Protein AF-A0A5P3XBC7-F1 (afdb_monomer_lite)

Radius of gyration: 14.52 Å; chains: 1; bounding box: 38×26×36 Å

Foldseek 3Di:
DVVVVLVVLLVVLVVLLVQLLVQQLVCVVVVNPQDDDPPDPDDDPGSVVSNVVSLVSQPPDPVSSVVSVVVSVVSNVVSVVVSVVVD

Organism: Paraclostridium bifermentans (NCBI:txid1490)

Secondary structure (DSSP, 8-state):
-HHHHHHHHHHHHHHHHHHHHHHHHHHHHTT--TT--SS--S-S-SHHHHHHHHHHHH-SSHHHHHHHHHHHHHHHHHHHHHHHHH-

Sequence (87 aa):
MFTKLVGLRLVIGICFIGYGLLLSALEKYDGLPTFNIKIKTNGYINGFTFMVVGVLICSTSFKNFIISTIASIVLLLIETYLINKKL

Structure (mmCIF, N/CA/C/O backbone):
data_AF-A0A5P3XBC7-F1
#
_entry.id   AF-A0A5P3XBC7-F1
#
loop_
_atom_site.group_PDB
_atom_site.id
_atom_site.type_symbol
_atom_site.label_atom_id
_atom_site.label_alt_id
_atom_site.label_comp_id
_atom_site.label_asym_id
_atom_site.label_entity_id
_atom_site.label_seq_id
_atom_site.pdbx_PDB_ins_code
_atom_site.Cartn_x
_atom_site.Cartn_y
_atom_site.Cartn_z
_atom_site.occupancy
_atom_site.B_iso_or_equiv
_atom_site.auth_seq_id
_atom_site.auth_comp_id
_atom_site.auth_asym_id
_atom_site.auth_atom_id
_atom_site.pdbx_PDB_model_num
ATOM 1 N N . MET A 1 1 ? -23.196 -4.202 16.271 1.00 51.38 1 MET A N 1
ATOM 2 C CA . MET A 1 1 ? -23.297 -3.446 14.997 1.00 51.38 1 MET A CA 1
ATOM 3 C C . MET A 1 1 ? -21.950 -2.845 14.571 1.00 51.38 1 MET A C 1
ATOM 5 O O . MET A 1 1 ? -21.583 -3.002 13.416 1.00 51.38 1 MET A O 1
ATOM 9 N N . PHE A 1 2 ? -21.165 -2.273 15.497 1.00 59.94 2 PHE A N 1
ATOM 10 C CA . PHE A 1 2 ? -19.836 -1.684 15.235 1.00 59.94 2 PHE A CA 1
ATOM 11 C C . PHE A 1 2 ? -18.787 -2.620 14.600 1.00 59.94 2 PHE A C 1
ATOM 13 O O . PHE A 1 2 ? -18.059 -2.204 13.705 1.00 59.94 2 PHE A O 1
ATOM 20 N N . THR A 1 3 ? -18.724 -3.895 14.993 1.00 65.62 3 THR A N 1
ATOM 21 C CA . THR A 1 3 ? -17.724 -4.857 14.485 1.00 65.62 3 THR A CA 1
ATOM 22 C C . THR A 1 3 ? -17.861 -5.161 12.992 1.00 65.62 3 THR A C 1
ATOM 24 O O . THR A 1 3 ? -16.853 -5.320 12.310 1.00 65.62 3 THR A O 1
ATOM 27 N N . LYS A 1 4 ? -19.089 -5.178 12.454 1.00 70.75 4 LYS A N 1
ATOM 28 C CA . LYS A 1 4 ? -19.327 -5.405 11.017 1.00 70.75 4 LYS A CA 1
ATOM 29 C C . LYS A 1 4 ? -18.826 -4.234 10.163 1.00 70.75 4 LYS A C 1
ATOM 31 O O . LYS A 1 4 ? -18.254 -4.457 9.102 1.00 70.75 4 LYS A O 1
ATOM 36 N N . LEU A 1 5 ? -18.986 -3.002 10.652 1.00 78.56 5 LEU A N 1
ATOM 37 C CA . LEU A 1 5 ? -18.525 -1.793 9.964 1.00 78.56 5 LEU A CA 1
ATOM 38 C C . LEU A 1 5 ? -16.990 -1.705 9.941 1.00 78.56 5 LEU A C 1
ATOM 40 O O . LEU A 1 5 ? -16.404 -1.365 8.919 1.00 78.56 5 LEU A O 1
ATOM 44 N N . VAL A 1 6 ? -16.336 -2.070 11.051 1.00 78.75 6 VAL A N 1
ATOM 45 C CA . VAL A 1 6 ? -14.866 -2.131 11.149 1.00 78.75 6 VAL A CA 1
ATOM 46 C C . VAL A 1 6 ? -14.291 -3.190 10.205 1.00 78.75 6 VAL A C 1
ATOM 48 O O . VAL A 1 6 ? -13.315 -2.915 9.509 1.00 78.75 6 VAL A O 1
ATOM 51 N N . GLY A 1 7 ? -14.920 -4.368 10.133 1.00 80.44 7 GLY A N 1
ATOM 52 C CA . GLY A 1 7 ? -14.526 -5.427 9.201 1.00 80.44 7 GLY A CA 1
ATOM 53 C C . GLY A 1 7 ? -14.652 -5.000 7.738 1.00 80.44 7 GLY A C 1
ATOM 54 O O . GLY A 1 7 ? -13.701 -5.145 6.976 1.00 80.44 7 GLY A O 1
ATOM 55 N N . LEU A 1 8 ? -15.781 -4.393 7.356 1.00 86.38 8 LEU A N 1
ATOM 56 C CA . LEU A 1 8 ? -15.992 -3.888 5.995 1.00 86.38 8 LEU A CA 1
ATOM 57 C C . LEU A 1 8 ? -14.948 -2.830 5.610 1.00 86.38 8 LEU A C 1
ATOM 59 O O . LEU A 1 8 ? -14.405 -2.859 4.509 1.00 86.38 8 LEU A O 1
ATOM 63 N N . ARG A 1 9 ? -14.622 -1.924 6.537 1.00 84.44 9 ARG A N 1
ATOM 64 C CA . ARG A 1 9 ? -13.621 -0.876 6.322 1.00 84.44 9 ARG A CA 1
ATOM 65 C C . ARG A 1 9 ? -12.225 -1.449 6.081 1.00 84.44 9 ARG A C 1
ATOM 67 O O . ARG A 1 9 ? -11.528 -0.975 5.190 1.00 84.44 9 ARG A O 1
ATOM 74 N N . LEU A 1 10 ? -11.837 -2.478 6.837 1.00 84.88 10 LEU A N 1
ATOM 75 C CA . LEU A 1 10 ? -10.572 -3.190 6.631 1.00 84.88 10 LEU A CA 1
ATOM 76 C C . LEU A 1 10 ? -10.513 -3.853 5.255 1.00 84.88 10 LEU A C 1
ATOM 78 O O . LEU A 1 10 ? -9.513 -3.704 4.562 1.00 84.88 10 LEU A O 1
ATOM 82 N N . VAL A 1 11 ? -11.587 -4.531 4.839 1.00 88.19 11 VAL A N 1
ATOM 83 C CA . VAL A 1 11 ? -11.657 -5.161 3.511 1.00 88.19 11 VAL A CA 1
ATOM 84 C C . VAL A 1 11 ? -11.477 -4.116 2.410 1.00 88.19 11 VAL A C 1
ATOM 86 O O . VAL A 1 11 ? -10.632 -4.292 1.538 1.00 88.19 11 VAL A O 1
ATOM 89 N N . ILE A 1 12 ? -12.195 -2.992 2.491 1.00 89.56 12 ILE A N 1
ATOM 90 C CA . ILE A 1 12 ? -12.071 -1.897 1.519 1.00 89.56 12 ILE A CA 1
ATOM 91 C C . ILE A 1 12 ? -10.640 -1.343 1.507 1.00 89.56 12 ILE A C 1
ATOM 93 O O . ILE A 1 12 ? -10.053 -1.193 0.440 1.00 89.56 12 ILE A O 1
ATOM 97 N N . GLY A 1 13 ? -10.047 -1.077 2.674 1.00 87.81 13 GLY A N 1
ATOM 98 C CA . GLY A 1 13 ? -8.684 -0.550 2.757 1.00 87.81 13 GLY A CA 1
ATOM 99 C C . GLY A 1 13 ? -7.638 -1.495 2.155 1.00 87.81 13 GLY A C 1
ATOM 100 O O . GLY A 1 13 ? -6.766 -1.047 1.413 1.00 87.81 13 GLY A O 1
ATOM 101 N N . ILE A 1 14 ? -7.770 -2.806 2.383 1.00 87.94 14 ILE A N 1
ATOM 102 C CA . ILE A 1 14 ? -6.907 -3.825 1.766 1.00 87.94 14 ILE A CA 1
ATOM 103 C C . ILE A 1 14 ? -7.082 -3.844 0.242 1.00 87.94 14 ILE A C 1
ATOM 105 O O . ILE A 1 14 ? -6.084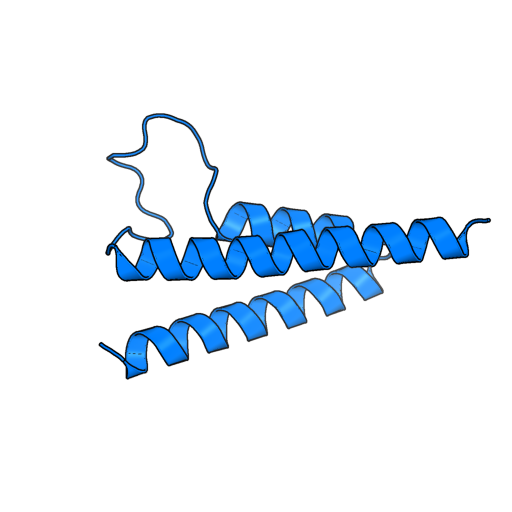 -3.913 -0.473 1.00 87.94 14 ILE A O 1
ATOM 109 N N . CYS A 1 15 ? -8.311 -3.728 -0.274 1.00 90.25 15 CYS A N 1
ATOM 110 C CA . CYS A 1 15 ? -8.551 -3.633 -1.717 1.00 90.25 15 CYS A CA 1
ATOM 111 C C . CYS A 1 15 ? -7.864 -2.406 -2.335 1.00 90.25 15 CYS A C 1
ATOM 113 O O . CYS A 1 15 ? -7.261 -2.524 -3.398 1.00 90.25 15 CYS A O 1
ATOM 115 N N . PHE A 1 16 ? -7.897 -1.253 -1.659 1.00 89.00 16 PHE A N 1
ATOM 116 C CA . PHE A 1 16 ? -7.195 -0.044 -2.103 1.00 89.00 16 PHE A CA 1
ATOM 117 C C . PHE A 1 16 ? -5.668 -0.217 -2.104 1.00 89.00 16 PHE A C 1
ATOM 119 O O . PHE A 1 16 ? -5.014 0.186 -3.064 1.00 89.00 16 PHE A O 1
ATOM 126 N N . ILE A 1 17 ? -5.102 -0.860 -1.074 1.00 88.75 17 ILE A N 1
ATOM 127 C CA . ILE A 1 17 ? -3.664 -1.179 -1.012 1.00 88.75 17 ILE A CA 1
ATOM 128 C C . ILE A 1 17 ? -3.274 -2.122 -2.157 1.00 88.75 17 ILE A C 1
ATOM 130 O O . ILE A 1 17 ? -2.317 -1.850 -2.877 1.00 88.75 17 ILE A O 1
ATOM 134 N N . GLY A 1 18 ? -4.032 -3.204 -2.359 1.00 86.94 18 GLY A N 1
ATOM 135 C CA . GLY A 1 18 ? -3.776 -4.173 -3.426 1.00 86.94 18 GLY A CA 1
ATOM 136 C C . GLY A 1 18 ? -3.884 -3.559 -4.823 1.00 86.94 18 GLY A C 1
ATOM 137 O O . GLY A 1 18 ? -3.014 -3.781 -5.662 1.00 86.94 18 GLY A O 1
ATOM 138 N N . TYR A 1 19 ? -4.911 -2.738 -5.058 1.00 86.69 19 TYR A N 1
ATOM 139 C CA . TYR A 1 19 ? -5.076 -2.009 -6.315 1.00 86.69 19 TYR A CA 1
ATOM 140 C C . TYR A 1 19 ? -3.934 -1.012 -6.553 1.00 86.69 19 TYR A C 1
ATOM 142 O O . TYR A 1 19 ? -3.404 -0.939 -7.659 1.00 86.69 19 TYR A O 1
ATOM 150 N N . GLY A 1 20 ? -3.504 -0.295 -5.509 1.00 86.31 20 GLY A N 1
ATOM 151 C CA . GLY A 1 20 ? -2.365 0.618 -5.575 1.00 86.31 20 GLY A CA 1
ATOM 152 C C . GLY A 1 20 ? -1.053 -0.077 -5.947 1.00 86.31 20 GLY A C 1
ATOM 153 O O . GLY A 1 20 ? -0.325 0.424 -6.800 1.00 86.31 20 GLY A O 1
ATOM 154 N N . LEU A 1 21 ? -0.783 -1.258 -5.381 1.00 84.94 21 LEU A N 1
ATOM 155 C CA . LEU A 1 21 ? 0.394 -2.074 -5.722 1.00 84.94 21 LEU A CA 1
ATOM 156 C C . LEU A 1 21 ? 0.356 -2.570 -7.173 1.00 84.94 21 LEU A C 1
ATOM 158 O O . LEU A 1 21 ? 1.346 -2.463 -7.889 1.00 84.94 21 LEU A O 1
ATOM 162 N N . LEU A 1 22 ? -0.792 -3.078 -7.633 1.00 83.75 22 LEU A N 1
ATOM 163 C CA . LEU A 1 22 ? -0.978 -3.514 -9.023 1.00 83.75 22 LEU A CA 1
ATOM 164 C C . LEU A 1 22 ? -0.753 -2.369 -10.012 1.00 83.75 22 LEU A C 1
ATOM 166 O O . LEU A 1 22 ? -0.032 -2.531 -10.995 1.00 83.75 22 LEU A O 1
ATOM 170 N N . LEU A 1 23 ? -1.342 -1.206 -9.731 1.00 83.81 23 LEU A N 1
ATOM 171 C CA . LEU A 1 23 ? -1.195 -0.026 -10.572 1.00 83.81 23 LEU A CA 1
ATOM 172 C C . LEU A 1 23 ? 0.247 0.505 -10.544 1.00 83.81 23 LEU A C 1
ATOM 174 O O . LEU A 1 23 ? 0.779 0.835 -11.595 1.00 83.81 23 LEU A O 1
ATOM 178 N N . SER A 1 24 ? 0.905 0.511 -9.379 1.00 81.25 24 SER A N 1
ATOM 179 C CA . SER A 1 24 ? 2.326 0.873 -9.238 1.00 81.25 24 SER A CA 1
ATOM 180 C C . SER A 1 24 ? 3.227 -0.054 -10.057 1.00 81.25 24 SER A C 1
ATOM 182 O O . SER A 1 24 ? 4.123 0.413 -10.761 1.00 81.25 24 SER A O 1
ATOM 184 N N . ALA A 1 25 ? 2.972 -1.363 -10.014 1.00 76.62 25 ALA A N 1
ATOM 185 C CA . ALA A 1 25 ? 3.739 -2.338 -10.776 1.00 76.62 25 ALA A CA 1
ATOM 186 C C . ALA A 1 25 ? 3.556 -2.159 -12.290 1.00 76.62 25 ALA A C 1
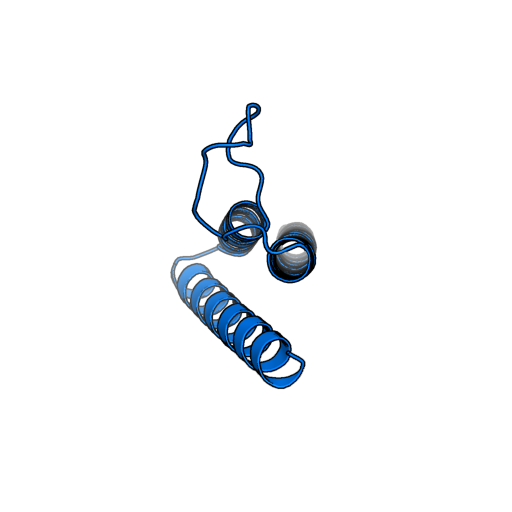ATOM 188 O O . ALA A 1 25 ? 4.534 -2.237 -13.031 1.00 76.62 25 ALA A O 1
ATOM 189 N N . LEU A 1 26 ? 2.328 -1.882 -12.740 1.00 77.44 26 LEU A N 1
ATOM 190 C CA . LEU A 1 26 ? 2.029 -1.593 -14.142 1.00 77.44 26 LEU A CA 1
ATOM 191 C C . LEU A 1 26 ? 2.701 -0.292 -14.603 1.00 77.44 26 LEU A C 1
ATOM 193 O O . LEU A 1 26 ? 3.353 -0.281 -15.640 1.00 77.44 26 LEU A O 1
ATOM 197 N N . GLU A 1 27 ? 2.627 0.774 -13.799 1.00 76.44 27 GLU A N 1
ATOM 198 C CA . GLU A 1 27 ? 3.307 2.042 -14.089 1.00 76.44 27 GLU A CA 1
ATOM 199 C C . GLU A 1 27 ? 4.823 1.837 -14.236 1.00 76.44 27 GLU A C 1
ATOM 201 O O . GLU A 1 27 ? 5.421 2.312 -15.199 1.00 76.44 27 GLU A O 1
ATOM 206 N N . LYS A 1 28 ? 5.446 1.070 -13.334 1.00 73.69 28 LYS A N 1
ATOM 207 C CA . LYS A 1 28 ? 6.877 0.739 -13.418 1.00 73.69 28 LYS A CA 1
ATOM 208 C C . LYS A 1 28 ? 7.214 -0.142 -14.625 1.00 73.69 28 LYS A C 1
ATOM 210 O O . LYS A 1 28 ? 8.275 0.049 -15.213 1.00 73.69 28 LYS A O 1
ATOM 215 N N . TYR A 1 29 ? 6.345 -1.088 -14.992 1.00 72.38 29 TYR A N 1
ATOM 216 C CA . TYR A 1 29 ? 6.529 -1.944 -16.170 1.00 72.38 29 TYR A CA 1
ATOM 217 C C . TYR A 1 29 ? 6.492 -1.140 -17.475 1.00 72.38 29 TYR A C 1
ATOM 219 O O . TYR A 1 29 ? 7.348 -1.331 -18.334 1.00 72.38 29 TYR A O 1
ATOM 227 N N . ASP A 1 30 ? 5.576 -0.175 -17.583 1.00 71.00 30 ASP A N 1
ATOM 228 C CA . ASP A 1 30 ? 5.471 0.738 -18.729 1.00 71.00 30 ASP A CA 1
ATOM 229 C C . ASP A 1 30 ? 6.582 1.813 -18.750 1.00 71.00 30 ASP A C 1
ATOM 231 O O . ASP A 1 30 ? 6.563 2.734 -19.568 1.00 71.00 30 ASP A O 1
ATOM 235 N N . GLY A 1 31 ? 7.560 1.728 -17.838 1.00 65.31 31 GLY A N 1
ATOM 236 C CA . GLY A 1 31 ? 8.659 2.685 -17.717 1.00 65.31 31 GLY A CA 1
ATOM 237 C C . GLY A 1 31 ? 8.214 4.068 -17.236 1.00 65.31 31 GLY A C 1
ATOM 238 O O . GLY A 1 31 ? 8.975 5.033 -17.352 1.00 65.31 31 GLY A O 1
ATOM 239 N N . LEU A 1 32 ? 6.995 4.192 -16.695 1.00 64.88 32 LEU A N 1
ATOM 240 C CA . LEU A 1 32 ? 6.509 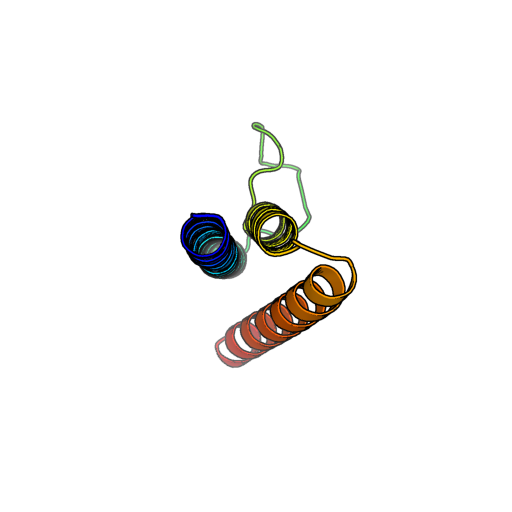5.440 -16.129 1.00 64.88 32 LEU A CA 1
ATOM 241 C C . LEU A 1 32 ? 7.207 5.669 -14.783 1.00 64.88 32 LEU A C 1
ATOM 243 O O . LEU A 1 32 ? 7.092 4.856 -13.863 1.00 64.88 32 LEU A O 1
ATOM 247 N N . PRO A 1 33 ? 7.930 6.786 -14.624 1.00 58.16 33 PRO A N 1
ATOM 248 C CA . PRO A 1 33 ? 8.566 7.099 -13.359 1.00 58.16 33 PRO A CA 1
ATOM 249 C C . PRO A 1 33 ? 7.497 7.308 -12.286 1.00 58.16 33 PRO A C 1
ATOM 251 O O . PRO A 1 33 ? 6.609 8.146 -12.443 1.00 58.16 33 PRO A O 1
ATOM 254 N N . THR A 1 34 ? 7.649 6.613 -11.156 1.00 55.91 34 THR A N 1
ATOM 255 C CA . THR A 1 34 ? 6.757 6.656 -9.981 1.00 55.91 34 THR A CA 1
ATOM 256 C C . THR A 1 34 ? 6.460 8.087 -9.491 1.00 55.91 34 THR A C 1
ATOM 258 O O . THR A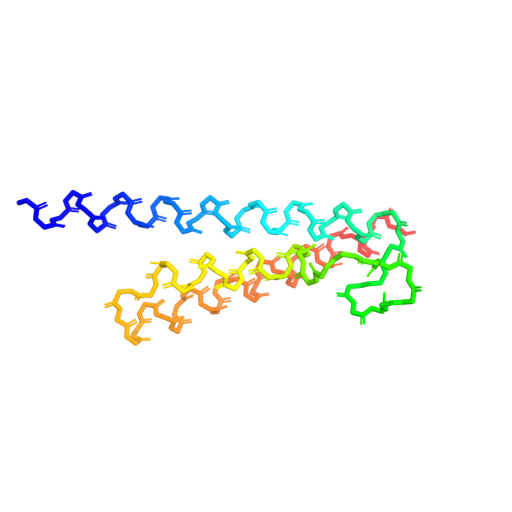 1 34 ? 5.449 8.321 -8.832 1.00 55.91 34 THR A O 1
ATOM 261 N N . PHE A 1 35 ? 7.334 9.049 -9.826 1.00 52.91 35 PHE A N 1
ATOM 262 C CA . PHE A 1 35 ? 7.306 10.437 -9.355 1.00 52.91 35 PHE A CA 1
ATOM 263 C C . PHE A 1 35 ? 7.556 11.523 -10.430 1.00 52.91 35 PHE A C 1
ATOM 265 O O . PHE A 1 35 ? 7.655 12.687 -10.050 1.00 52.91 35 PHE A O 1
ATOM 272 N N . ASN A 1 36 ? 7.677 11.222 -11.738 1.00 49.81 36 ASN A N 1
ATOM 273 C CA . ASN A 1 36 ? 8.025 12.256 -12.743 1.00 49.81 36 ASN A CA 1
ATOM 274 C C . ASN A 1 36 ? 6.870 12.582 -13.715 1.00 49.81 36 ASN A C 1
ATOM 276 O O 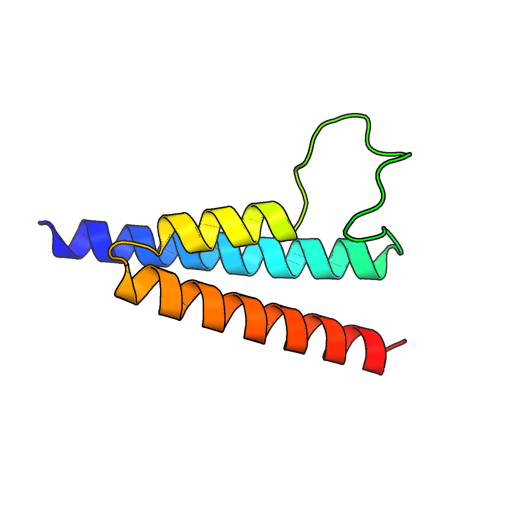. ASN A 1 36 ? 6.272 11.707 -14.332 1.00 49.81 36 ASN A O 1
ATOM 280 N N . ILE A 1 37 ? 6.571 13.879 -13.836 1.00 51.50 37 ILE A N 1
ATOM 281 C CA . ILE A 1 37 ? 5.210 14.434 -14.003 1.00 51.50 37 ILE A CA 1
ATOM 282 C C . ILE A 1 37 ? 5.042 15.186 -15.339 1.00 51.50 37 ILE A C 1
ATOM 284 O O . ILE A 1 37 ? 4.076 15.912 -15.537 1.00 51.50 37 ILE A O 1
ATOM 288 N N . LYS A 1 38 ? 5.960 15.063 -16.304 1.00 47.44 38 LYS A N 1
ATOM 289 C CA . LYS A 1 38 ? 5.886 15.919 -17.509 1.00 47.44 38 LYS A CA 1
ATOM 290 C C . LYS A 1 38 ? 4.810 15.526 -18.531 1.00 47.44 38 LYS A C 1
ATOM 292 O O . LYS A 1 38 ? 4.529 16.328 -19.411 1.00 47.44 38 LYS A O 1
ATOM 297 N N . ILE A 1 39 ? 4.199 14.342 -18.420 1.00 49.22 39 ILE A N 1
ATOM 298 C CA . ILE A 1 39 ? 3.241 13.834 -19.428 1.00 49.22 39 ILE A CA 1
ATOM 299 C C . ILE A 1 39 ? 1.798 13.718 -18.894 1.00 49.22 39 ILE A C 1
ATOM 301 O O . ILE A 1 39 ? 0.865 13.597 -19.681 1.00 49.22 39 ILE A O 1
ATOM 305 N N . LYS A 1 40 ? 1.548 13.797 -17.579 1.00 52.25 40 LYS A N 1
ATOM 306 C CA . LYS A 1 40 ? 0.212 13.501 -17.026 1.00 52.25 40 LYS A CA 1
ATOM 307 C C . LYS A 1 40 ? -0.576 14.781 -16.714 1.00 52.25 40 LYS A C 1
ATOM 309 O O . LYS A 1 40 ? -0.485 15.340 -15.628 1.00 52.25 40 LYS A O 1
ATOM 314 N N . THR A 1 41 ? -1.376 15.214 -17.687 1.00 44.97 41 THR A N 1
ATOM 315 C CA . THR A 1 41 ? -2.272 16.388 -17.673 1.00 44.97 41 THR A CA 1
ATOM 316 C C . THR A 1 41 ? -3.501 16.271 -16.759 1.00 44.97 41 THR A C 1
ATOM 318 O O . THR A 1 41 ? -4.237 17.242 -16.638 1.00 44.97 41 THR A O 1
ATOM 321 N N . ASN A 1 42 ? -3.723 15.143 -16.074 1.00 44.28 42 ASN A N 1
ATOM 322 C CA . ASN A 1 42 ? -4.832 14.963 -15.129 1.00 44.28 42 ASN A CA 1
ATOM 323 C C . ASN A 1 42 ? -4.313 14.361 -13.814 1.00 44.28 42 ASN A C 1
ATOM 325 O O . ASN A 1 42 ? -3.676 13.312 -13.816 1.00 44.28 42 ASN A O 1
ATOM 329 N N . GLY A 1 43 ? -4.540 15.080 -12.712 1.00 50.00 43 GLY A N 1
ATOM 330 C CA . GLY A 1 43 ? -3.765 15.010 -11.473 1.00 50.00 43 GLY A CA 1
ATOM 331 C C . GLY A 1 43 ? -3.596 13.643 -10.801 1.00 50.00 43 GLY A C 1
ATOM 332 O O . GLY A 1 43 ? -4.488 12.812 -10.836 1.00 50.00 43 GLY A O 1
ATOM 333 N N . TYR A 1 44 ? -2.429 13.483 -10.160 1.00 59.88 44 TYR A N 1
ATOM 334 C CA . TYR A 1 44 ? -2.049 12.684 -8.972 1.00 59.88 44 TYR A CA 1
ATOM 335 C C . TYR A 1 44 ? -2.626 11.273 -8.703 1.00 59.88 44 TYR A C 1
ATOM 337 O O . TYR A 1 44 ? -2.292 10.676 -7.677 1.00 59.88 44 TYR A O 1
ATOM 345 N N . ILE A 1 45 ? -3.431 10.689 -9.586 1.00 65.94 45 ILE A N 1
ATOM 346 C CA . ILE A 1 45 ? -3.938 9.324 -9.452 1.00 65.94 45 ILE A CA 1
ATOM 347 C C . ILE A 1 45 ? -2.858 8.363 -9.971 1.00 65.94 45 ILE A C 1
ATOM 349 O O . ILE A 1 45 ? -2.726 8.150 -11.174 1.00 65.94 45 ILE A O 1
ATOM 353 N N . ASN A 1 46 ? -2.064 7.814 -9.052 1.00 74.69 46 ASN A N 1
ATOM 354 C CA . ASN A 1 46 ? -1.047 6.790 -9.305 1.00 74.69 46 ASN A CA 1
ATOM 355 C C . ASN A 1 46 ? -1.183 5.643 -8.285 1.00 74.69 46 ASN A C 1
ATOM 357 O O . ASN A 1 46 ? -1.961 5.738 -7.326 1.00 74.69 46 ASN A O 1
ATOM 361 N N . GLY A 1 47 ? -0.430 4.555 -8.477 1.00 76.12 47 GLY A N 1
ATOM 362 C CA . GLY A 1 47 ? -0.483 3.400 -7.573 1.00 76.12 47 GLY A CA 1
ATOM 363 C C . GLY A 1 47 ? -0.160 3.748 -6.114 1.00 76.12 47 GLY A C 1
ATOM 364 O O . GLY A 1 47 ? -0.812 3.271 -5.183 1.00 76.12 47 GLY A O 1
ATOM 365 N N . PHE A 1 48 ? 0.778 4.675 -5.910 1.00 80.81 48 PHE A N 1
ATOM 366 C CA . PHE A 1 48 ? 1.166 5.158 -4.585 1.00 80.81 48 PHE A CA 1
ATOM 367 C C . PHE A 1 48 ? 0.022 5.883 -3.855 1.00 80.81 48 PHE A C 1
ATOM 369 O O . PHE A 1 48 ? -0.250 5.586 -2.692 1.00 80.81 48 PHE A O 1
ATOM 376 N N . THR A 1 49 ? -0.696 6.783 -4.531 1.00 81.25 49 THR A N 1
ATOM 377 C CA . THR A 1 49 ? -1.832 7.526 -3.968 1.00 81.25 49 THR A CA 1
ATOM 378 C C . THR A 1 49 ? -2.939 6.574 -3.517 1.00 81.25 49 THR A C 1
ATOM 380 O O . THR A 1 49 ? -3.455 6.714 -2.408 1.00 81.25 49 THR A O 1
ATOM 383 N N . PHE A 1 50 ? -3.269 5.556 -4.321 1.00 84.62 50 PHE A N 1
ATOM 384 C CA . PHE A 1 50 ? -4.243 4.529 -3.930 1.00 84.62 50 PHE A CA 1
ATOM 385 C C . PHE A 1 50 ? -3.797 3.731 -2.702 1.00 84.62 50 PHE A C 1
ATOM 387 O O . PHE A 1 50 ? -4.613 3.455 -1.818 1.00 84.62 50 PHE A O 1
ATOM 394 N N . MET A 1 51 ? -2.502 3.421 -2.601 1.00 86.06 51 MET A N 1
ATOM 395 C CA . MET A 1 51 ? -1.948 2.721 -1.445 1.00 86.06 51 MET A CA 1
ATOM 396 C C . MET A 1 51 ? -2.052 3.566 -0.164 1.00 86.06 51 MET A C 1
ATOM 398 O O . MET A 1 51 ? -2.484 3.058 0.871 1.00 86.06 51 MET A O 1
ATOM 402 N N . VAL A 1 52 ? -1.749 4.869 -0.238 1.00 85.19 52 VAL A N 1
ATOM 403 C CA . VAL A 1 52 ? -1.899 5.813 0.888 1.00 85.19 52 VAL A CA 1
ATOM 404 C C . VAL A 1 52 ? -3.357 5.916 1.339 1.00 85.19 52 VAL A C 1
ATOM 406 O O . VAL A 1 52 ? -3.640 5.846 2.536 1.00 85.19 52 VAL A O 1
ATOM 409 N N . VAL A 1 53 ? -4.299 6.026 0.398 1.00 88.19 53 VAL A N 1
ATOM 410 C CA . VAL A 1 53 ? -5.738 6.043 0.709 1.00 88.19 53 VAL A CA 1
ATOM 411 C C . VAL A 1 53 ? -6.158 4.747 1.408 1.00 88.19 53 VAL A C 1
ATOM 413 O O . VAL A 1 53 ? -6.866 4.795 2.413 1.00 88.19 53 VAL A O 1
ATOM 416 N N . GLY A 1 54 ? -5.675 3.592 0.947 1.00 86.50 54 GLY A N 1
ATOM 417 C CA . GLY A 1 54 ? -5.957 2.308 1.587 1.00 86.50 54 GLY A CA 1
ATOM 418 C C . GLY A 1 54 ? -5.423 2.203 3.022 1.00 86.50 54 GLY A C 1
ATOM 419 O O . GLY A 1 54 ? -6.145 1.750 3.912 1.00 86.50 54 GLY A O 1
ATOM 420 N N . VAL A 1 55 ? -4.212 2.706 3.287 1.00 88.12 55 VAL A N 1
ATOM 421 C CA . VAL A 1 55 ? -3.637 2.801 4.646 1.00 88.12 55 VAL A CA 1
ATOM 422 C C . VAL A 1 55 ? -4.494 3.686 5.554 1.00 88.12 55 VAL A C 1
ATOM 424 O O . VAL A 1 55 ? -4.816 3.297 6.680 1.00 88.12 55 VAL A O 1
ATOM 427 N N . LEU A 1 56 ? -4.930 4.846 5.058 1.00 87.31 56 LEU A N 1
ATOM 428 C CA . LEU A 1 56 ? -5.803 5.752 5.808 1.00 87.31 56 LEU A CA 1
ATOM 429 C C . LEU A 1 56 ? -7.145 5.091 6.143 1.00 87.31 56 LEU A C 1
ATOM 431 O O . LEU A 1 56 ? -7.598 5.148 7.288 1.00 87.31 56 LEU A O 1
ATOM 435 N N . ILE A 1 57 ? -7.751 4.380 5.193 1.00 87.19 57 ILE A N 1
ATOM 436 C CA . ILE A 1 57 ? -8.990 3.629 5.429 1.00 87.19 57 ILE A CA 1
ATOM 437 C C . ILE A 1 57 ? -8.763 2.532 6.484 1.00 87.19 57 ILE A C 1
ATOM 439 O O . ILE A 1 57 ? -9.583 2.375 7.391 1.00 87.19 57 ILE A O 1
ATOM 443 N N . CYS A 1 58 ? -7.632 1.827 6.465 1.00 84.75 58 CYS A N 1
ATOM 444 C CA . CYS A 1 58 ? -7.285 0.826 7.482 1.00 84.75 58 CYS A CA 1
ATOM 445 C C . CYS A 1 58 ? -7.009 1.423 8.878 1.00 84.75 58 CYS A C 1
ATOM 447 O O . CYS A 1 58 ? -7.152 0.734 9.892 1.00 84.75 58 CYS A O 1
ATOM 449 N N . SER A 1 59 ? -6.661 2.709 8.970 1.00 83.12 59 SER A N 1
ATOM 450 C CA . SER A 1 59 ? -6.262 3.357 10.224 1.00 83.12 59 SER A CA 1
ATOM 451 C C . SER A 1 59 ? -7.442 3.706 11.145 1.00 83.12 59 SER A C 1
ATOM 453 O O . SER A 1 59 ? -7.954 4.822 11.185 1.00 83.12 59 SER A O 1
ATOM 455 N N . THR A 1 60 ? -7.969 2.723 11.884 1.00 80.69 60 THR A N 1
ATOM 456 C CA . THR A 1 60 ? -9.029 2.967 12.896 1.00 80.69 60 THR A CA 1
ATOM 457 C C . THR A 1 60 ? -8.473 3.561 14.190 1.00 80.69 60 THR A C 1
ATOM 459 O O . THR A 1 60 ? -9.222 4.080 15.009 1.00 80.69 60 THR A O 1
ATOM 462 N N . SER A 1 61 ? -7.159 3.462 14.380 1.00 83.44 61 SER A N 1
ATOM 463 C CA . SER A 1 61 ? -6.407 3.958 15.526 1.00 83.44 61 SER A CA 1
ATOM 464 C C . SER A 1 61 ? -4.964 4.230 15.102 1.00 83.44 61 SER A C 1
ATOM 466 O O . SER A 1 61 ? -4.505 3.699 14.088 1.00 83.44 61 SER A O 1
ATOM 468 N N . PHE A 1 62 ? -4.222 4.996 15.902 1.00 79.44 62 PHE A N 1
ATOM 469 C CA . PHE A 1 62 ? -2.805 5.273 15.644 1.00 79.44 62 PHE A CA 1
ATOM 470 C C . PHE A 1 62 ? -1.952 3.992 15.569 1.00 79.44 62 PHE A C 1
ATOM 472 O O . PHE A 1 62 ? -1.069 3.876 14.724 1.00 79.44 62 PHE A O 1
ATOM 479 N N . LYS A 1 63 ? -2.269 2.976 16.385 1.00 82.56 63 LYS A N 1
ATOM 480 C CA . LYS A 1 63 ? -1.604 1.663 16.315 1.00 82.56 63 LYS A CA 1
ATOM 481 C C . LYS A 1 63 ? -1.836 0.988 14.960 1.00 82.56 63 LYS A C 1
ATOM 483 O O . LYS A 1 63 ? -0.887 0.532 14.329 1.00 82.56 63 LYS A O 1
ATOM 488 N N . ASN A 1 64 ? -3.080 0.983 14.483 1.00 81.38 64 ASN A N 1
ATOM 489 C CA . ASN A 1 64 ? -3.423 0.387 13.190 1.00 81.38 64 ASN A CA 1
ATOM 490 C C . ASN A 1 64 ? -2.855 1.188 12.014 1.00 81.38 64 ASN A C 1
ATOM 492 O O . ASN A 1 64 ? -2.492 0.593 11.002 1.00 81.38 64 ASN A O 1
ATOM 496 N N . PHE A 1 65 ? -2.722 2.510 12.153 1.00 83.38 65 PHE A N 1
ATOM 497 C CA . PHE A 1 65 ? -2.019 3.354 11.187 1.00 83.38 65 PHE A CA 1
ATOM 498 C C . PHE A 1 65 ? -0.556 2.926 11.026 1.00 83.38 65 PHE A C 1
ATOM 500 O O . PHE A 1 65 ? -0.117 2.674 9.908 1.00 83.38 65 PHE A O 1
ATOM 507 N N . ILE A 1 66 ? 0.179 2.763 12.132 1.00 85.44 66 ILE A N 1
ATOM 508 C CA . ILE A 1 66 ? 1.582 2.325 12.091 1.00 85.44 66 ILE A CA 1
ATOM 509 C C . ILE A 1 66 ? 1.699 0.946 11.433 1.00 85.44 66 ILE A C 1
ATOM 511 O O . ILE A 1 66 ? 2.494 0.774 10.513 1.00 85.44 66 ILE A O 1
ATOM 515 N N . ILE A 1 67 ? 0.876 -0.021 11.854 1.00 86.69 67 ILE A N 1
ATOM 516 C CA . ILE A 1 67 ? 0.920 -1.394 11.324 1.00 86.69 67 ILE A CA 1
ATOM 517 C C . ILE A 1 67 ? 0.633 -1.412 9.817 1.00 86.69 67 ILE A C 1
ATOM 519 O O . ILE A 1 67 ? 1.388 -2.010 9.053 1.00 86.69 67 ILE A O 1
ATOM 523 N N . SER A 1 68 ? -0.435 -0.742 9.377 1.00 83.50 68 SER A N 1
ATOM 524 C CA . SER A 1 68 ? -0.812 -0.700 7.956 1.00 83.50 68 SER A CA 1
ATOM 525 C C . SER A 1 68 ? 0.204 0.056 7.098 1.00 83.50 68 SER A C 1
ATOM 527 O O . SER A 1 68 ? 0.478 -0.364 5.974 1.00 83.50 68 SER A O 1
ATOM 529 N N . THR A 1 69 ? 0.824 1.108 7.635 1.00 84.62 69 THR A N 1
ATOM 530 C CA . THR A 1 69 ? 1.908 1.835 6.963 1.00 84.62 69 THR A CA 1
ATOM 531 C C . THR A 1 69 ? 3.129 0.939 6.770 1.00 84.62 69 THR A C 1
ATOM 533 O O . THR A 1 69 ? 3.617 0.816 5.649 1.00 84.62 69 THR A O 1
ATOM 536 N N . ILE A 1 70 ? 3.586 0.253 7.826 1.00 87.94 70 ILE A N 1
ATOM 537 C CA . ILE A 1 70 ? 4.726 -0.675 7.747 1.00 87.94 70 ILE A CA 1
ATOM 538 C C . ILE A 1 70 ? 4.435 -1.793 6.744 1.00 87.94 70 ILE A C 1
ATOM 540 O O . ILE A 1 70 ? 5.256 -2.051 5.868 1.00 87.94 70 ILE A O 1
ATOM 544 N N . ALA A 1 71 ? 3.256 -2.418 6.822 1.00 87.38 71 ALA A N 1
ATOM 545 C CA . ALA A 1 71 ? 2.864 -3.480 5.899 1.00 87.38 71 ALA A CA 1
ATOM 546 C C . ALA A 1 71 ? 2.898 -3.012 4.435 1.00 87.38 71 ALA A C 1
ATOM 548 O O . ALA A 1 71 ? 3.418 -3.713 3.569 1.00 87.38 71 ALA A O 1
ATOM 549 N N . SER A 1 72 ? 2.402 -1.803 4.168 1.00 85.50 72 SER A N 1
ATOM 550 C CA . SER A 1 72 ? 2.355 -1.247 2.814 1.00 85.50 72 SER A CA 1
ATOM 551 C C . SER A 1 72 ? 3.750 -0.871 2.294 1.00 85.50 72 SER A C 1
ATOM 553 O O . SER A 1 72 ? 4.049 -1.110 1.128 1.00 85.50 72 SER A O 1
ATOM 555 N N . ILE A 1 73 ? 4.643 -0.362 3.153 1.00 86.75 73 ILE A N 1
ATOM 556 C CA . ILE A 1 73 ? 6.052 -0.112 2.796 1.00 86.75 73 ILE A CA 1
ATOM 557 C C . ILE A 1 73 ? 6.771 -1.424 2.463 1.00 86.75 73 ILE A C 1
ATOM 559 O O . ILE A 1 73 ? 7.466 -1.501 1.452 1.00 86.75 73 ILE A O 1
ATOM 563 N N . VAL A 1 74 ? 6.588 -2.466 3.282 1.00 87.88 74 VAL A N 1
ATOM 564 C CA . VAL A 1 74 ? 7.178 -3.792 3.036 1.00 87.88 74 VAL A CA 1
ATOM 565 C C . VAL A 1 74 ? 6.692 -4.361 1.703 1.00 87.88 74 VAL A C 1
ATOM 567 O O . VAL A 1 74 ? 7.504 -4.829 0.909 1.00 87.88 74 VAL A O 1
ATOM 570 N N . LEU A 1 75 ? 5.391 -4.268 1.418 1.00 86.12 75 LEU A N 1
ATOM 571 C CA . LEU A 1 75 ? 4.819 -4.698 0.140 1.00 86.12 75 LEU A CA 1
ATOM 572 C C . LEU A 1 75 ? 5.423 -3.944 -1.052 1.00 86.12 75 LEU A C 1
ATOM 574 O O . LEU A 1 75 ? 5.780 -4.571 -2.046 1.00 86.12 75 LEU A O 1
ATOM 578 N N . LEU A 1 76 ? 5.607 -2.628 -0.938 1.00 83.50 76 LEU A N 1
ATOM 579 C CA . LEU A 1 76 ? 6.185 -1.807 -2.004 1.00 83.50 76 LEU A CA 1
ATOM 580 C C . LEU A 1 76 ? 7.678 -2.108 -2.238 1.00 83.50 76 LEU A C 1
ATOM 582 O O . LEU A 1 76 ? 8.155 -2.075 -3.377 1.00 83.50 76 LEU A O 1
ATOM 586 N N . LEU A 1 77 ? 8.422 -2.445 -1.179 1.00 84.06 77 LEU A N 1
ATOM 587 C CA . LEU A 1 77 ? 9.804 -2.927 -1.284 1.00 84.06 77 LEU A CA 1
ATOM 588 C C . LEU A 1 77 ? 9.873 -4.284 -1.992 1.00 84.06 77 LEU A C 1
ATOM 590 O O . LEU A 1 77 ? 10.707 -4.460 -2.879 1.00 84.06 77 LEU A O 1
ATOM 594 N N . ILE A 1 78 ? 8.982 -5.219 -1.643 1.00 85.31 78 ILE A N 1
ATOM 595 C CA . ILE A 1 78 ? 8.885 -6.531 -2.301 1.00 85.31 78 ILE A CA 1
ATOM 596 C C . ILE A 1 78 ? 8.532 -6.366 -3.782 1.00 85.31 78 ILE A C 1
ATOM 598 O O . ILE A 1 78 ? 9.193 -6.961 -4.630 1.00 85.31 78 ILE A O 1
ATOM 602 N N . GLU A 1 79 ? 7.533 -5.541 -4.102 1.00 81.81 79 GLU A N 1
ATOM 603 C CA . GLU A 1 79 ? 7.143 -5.220 -5.480 1.00 81.81 79 GLU A CA 1
ATOM 604 C C . GLU A 1 79 ? 8.351 -4.710 -6.276 1.00 81.81 79 GLU A C 1
ATOM 606 O O . GLU A 1 79 ? 8.675 -5.233 -7.340 1.00 81.81 79 GLU A O 1
ATOM 611 N N . THR A 1 80 ? 9.074 -3.736 -5.722 1.00 78.31 80 THR A N 1
ATOM 612 C CA . THR A 1 80 ? 10.241 -3.132 -6.377 1.00 78.31 80 THR A CA 1
ATOM 613 C C . THR A 1 80 ? 11.376 -4.141 -6.565 1.00 78.31 80 THR A C 1
ATOM 615 O O . THR A 1 80 ? 11.985 -4.188 -7.632 1.00 78.31 80 THR A O 1
ATOM 618 N N . TYR A 1 81 ? 11.638 -4.986 -5.565 1.00 82.12 81 TYR A N 1
ATOM 619 C CA . TYR A 1 81 ? 12.633 -6.053 -5.662 1.00 82.12 81 TYR A CA 1
ATOM 620 C C . TYR A 1 81 ? 12.278 -7.078 -6.750 1.00 82.12 81 TYR A C 1
ATOM 622 O O . TYR A 1 81 ? 13.143 -7.476 -7.528 1.00 82.12 81 TYR A O 1
ATOM 630 N N . LEU A 1 82 ? 11.010 -7.493 -6.835 1.00 80.25 82 LEU A N 1
ATOM 631 C CA . LEU A 1 82 ? 10.547 -8.453 -7.838 1.00 80.25 82 LEU A CA 1
ATOM 632 C C . LEU A 1 82 ? 10.597 -7.887 -9.259 1.00 80.25 82 LEU A C 1
ATOM 634 O O . LEU A 1 82 ? 10.984 -8.613 -10.171 1.00 80.25 82 LEU A O 1
ATOM 638 N N . ILE A 1 83 ? 10.241 -6.614 -9.445 1.00 75.00 83 ILE A N 1
ATOM 639 C CA . ILE A 1 83 ? 10.331 -5.936 -10.746 1.00 75.00 83 ILE A CA 1
ATOM 640 C C . ILE A 1 83 ? 11.796 -5.836 -11.191 1.00 75.00 83 ILE A C 1
ATOM 642 O O . ILE A 1 83 ? 12.119 -6.248 -12.300 1.00 75.00 83 ILE A O 1
ATOM 646 N N . ASN A 1 84 ? 12.696 -5.395 -10.306 1.00 69.81 84 ASN A N 1
ATOM 647 C CA . ASN A 1 84 ? 14.125 -5.264 -10.621 1.00 69.81 84 ASN A CA 1
ATOM 648 C C . ASN A 1 84 ? 14.841 -6.600 -10.853 1.00 69.81 84 ASN A C 1
ATOM 650 O O . ASN A 1 84 ? 15.893 -6.615 -11.473 1.00 69.81 84 ASN A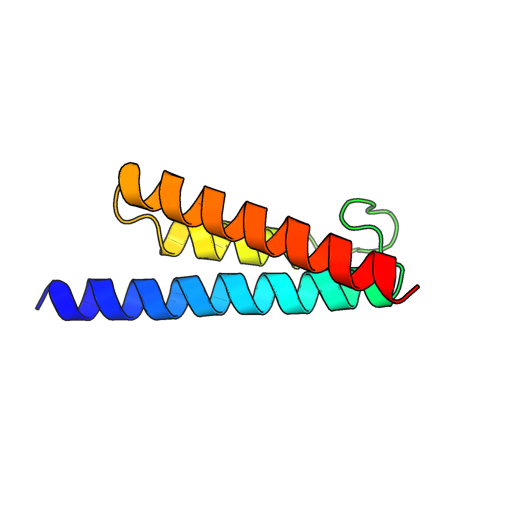 O 1
ATOM 654 N N . LYS A 1 85 ? 14.319 -7.718 -10.338 1.00 65.75 85 LYS A N 1
ATOM 655 C CA . LYS A 1 85 ? 14.886 -9.053 -10.588 1.00 65.75 85 LYS A CA 1
ATOM 656 C C . LYS A 1 85 ? 14.468 -9.627 -11.951 1.00 65.75 85 LYS A C 1
ATOM 658 O O . LYS A 1 85 ? 15.057 -10.608 -12.399 1.00 65.75 85 LYS A O 1
ATOM 663 N N . LYS A 1 86 ? 13.403 -9.090 -12.553 1.00 52.28 86 LYS A N 1
ATOM 664 C CA . LYS A 1 86 ? 12.792 -9.597 -13.792 1.00 52.28 86 LYS A CA 1
ATOM 665 C C . LYS A 1 86 ? 13.145 -8.760 -15.033 1.00 52.28 86 LYS A C 1
ATOM 667 O O . LYS A 1 86 ? 12.847 -9.212 -16.136 1.00 52.28 86 LYS A O 1
ATOM 672 N N . LEU A 1 87 ? 13.739 -7.582 -14.831 1.00 46.69 87 LEU A N 1
ATOM 673 C CA . LEU A 1 87 ? 14.409 -6.737 -15.828 1.00 46.69 87 LEU A CA 1
ATOM 674 C C . LEU A 1 87 ? 15.905 -7.067 -15.863 1.00 46.69 87 LEU A C 1
ATOM 676 O O . LEU A 1 87 ? 16.475 -7.006 -16.972 1.00 46.69 87 LEU A O 1
#

pLDDT: mean 76.18, std 13.21, range [44.28, 90.25]